Protein AF-I4H9C6-F1 (afdb_monomer)

pLDDT: mean 71.17, std 12.62, range [44.66, 88.62]

Foldseek 3Di:
DVVVVVVVQVPDPQRFPDKDKDKDWDDPDDPPDDCPPDDTDIDMDIDGHHDVPVVVVVVPPD

Mean predicted aligned error: 11.91 Å

Radius of gyration: 20.1 Å; Cα contacts (8 Å, |Δi|>4): 47; chains: 1; bounding box: 33×21×64 Å

Sequence (62 aa):
MANAIINKVKSLNEPADQVEVKFGIKMTVGLGAIIASGSADVNYEITLKWDNKEKNKQSSTQ

Secondary structure (DSSP, 8-state):
-HHHHHHHHHTSSS--SEEEEEEEEE----TT---SS---EEEEEEEEE---TTHHHHTT--

Solvent-accessible surface area (backbone atoms only — not comparable to full-atom values): 4258 Å² total; per-residue (Å²): 110,70,68,60,53,52,53,53,45,65,67,38,96,72,55,55,80,41,80,48,78,47,83,42,78,60,81,91,79,64,96,85,69,81,78,79,79,70,84,76,54,70,48,76,49,78,49,75,40,76,76,66,67,73,69,60,62,67,72,76,76,119

InterPro domains:
  IPR045794 Trypsin-co-occurring domain 1 [PF19493] (2-51)

Nearest PDB structures (foldseek):
  8xa0-assembly1_G  TM=5.819E-01  e=9.222E+00  Human alphaherpesvirus 3

Structure (mmCIF, N/CA/C/O backbone):
data_AF-I4H9C6-F1
#
_entry.id   AF-I4H9C6-F1
#
loop_
_atom_site.group_PDB
_atom_site.id
_atom_site.type_symbol
_atom_site.label_atom_id
_atom_site.label_alt_id
_atom_site.label_comp_id
_atom_site.label_asym_id
_atom_site.label_entity_id
_atom_site.l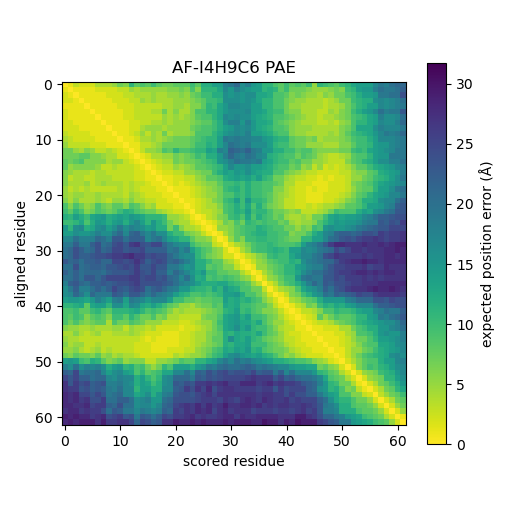abel_seq_id
_atom_site.pdbx_PDB_ins_code
_atom_site.Cartn_x
_atom_site.Cartn_y
_atom_site.Cartn_z
_atom_site.occupancy
_atom_site.B_iso_or_equiv
_atom_site.auth_seq_id
_atom_site.auth_comp_id
_atom_site.auth_asym_id
_atom_site.auth_atom_id
_atom_site.pdbx_PDB_model_num
ATOM 1 N N . MET A 1 1 ? -3.704 -4.601 -8.080 1.00 70.31 1 MET A N 1
ATOM 2 C CA . MET A 1 1 ? -2.921 -3.822 -7.094 1.00 70.31 1 MET A CA 1
ATOM 3 C C . MET A 1 1 ? -3.766 -3.399 -5.894 1.00 70.31 1 MET A C 1
ATOM 5 O O . MET A 1 1 ? -3.557 -3.968 -4.834 1.00 70.31 1 MET A O 1
ATOM 9 N N . ALA A 1 2 ? -4.757 -2.508 -6.039 1.00 75.62 2 ALA A N 1
ATOM 10 C CA . ALA A 1 2 ? -5.545 -1.995 -4.903 1.00 75.62 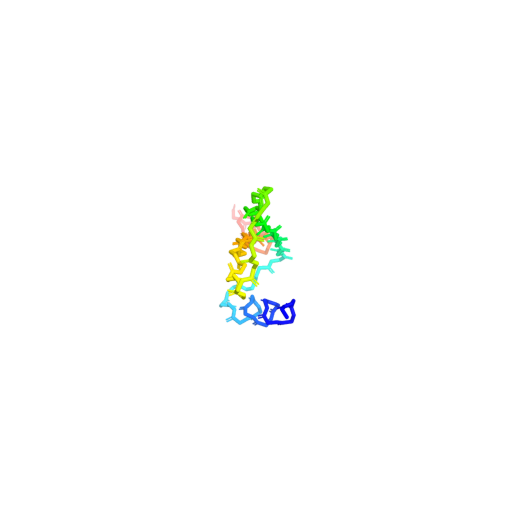2 ALA A CA 1
ATOM 11 C C . ALA A 1 2 ? -6.173 -3.088 -4.007 1.00 75.62 2 ALA A C 1
ATOM 13 O O . ALA A 1 2 ? -5.954 -3.082 -2.800 1.00 75.62 2 ALA A O 1
ATOM 14 N N . ASN A 1 3 ? -6.854 -4.089 -4.586 1.00 82.50 3 ASN A N 1
ATOM 15 C CA . ASN A 1 3 ? -7.440 -5.194 -3.806 1.00 82.50 3 ASN A CA 1
ATOM 16 C C . ASN A 1 3 ? -6.410 -6.005 -3.006 1.00 82.50 3 ASN A C 1
ATOM 18 O O . ASN A 1 3 ? -6.717 -6.464 -1.911 1.00 82.50 3 ASN A O 1
ATOM 22 N N . ALA A 1 4 ? -5.188 -6.170 -3.518 1.00 85.81 4 ALA A N 1
ATOM 23 C CA . ALA A 1 4 ? -4.137 -6.885 -2.795 1.00 85.81 4 ALA A CA 1
ATOM 24 C C . ALA A 1 4 ? -3.680 -6.101 -1.554 1.00 85.81 4 ALA A C 1
ATOM 26 O O . ALA A 1 4 ? -3.489 -6.692 -0.494 1.00 85.81 4 ALA A O 1
ATOM 27 N N . ILE A 1 5 ? -3.577 -4.771 -1.669 1.00 83.31 5 ILE A N 1
ATOM 28 C CA . ILE A 1 5 ? -3.248 -3.878 -0.549 1.00 83.31 5 ILE A CA 1
ATOM 29 C C . ILE A 1 5 ? -4.370 -3.917 0.495 1.00 83.31 5 ILE A C 1
ATOM 31 O O . ILE A 1 5 ? -4.102 -4.134 1.672 1.00 83.31 5 ILE A O 1
ATOM 35 N N . ILE A 1 6 ? -5.630 -3.802 0.064 1.00 83.75 6 ILE A N 1
ATOM 36 C CA . ILE A 1 6 ? -6.803 -3.856 0.952 1.00 83.75 6 ILE A CA 1
ATOM 37 C C . ILE A 1 6 ? -6.854 -5.182 1.717 1.00 83.75 6 ILE A C 1
ATOM 39 O O . ILE A 1 6 ? -7.029 -5.184 2.933 1.00 83.75 6 ILE A O 1
ATOM 43 N N . ASN A 1 7 ? -6.666 -6.308 1.028 1.00 85.69 7 ASN A N 1
ATOM 44 C CA . ASN A 1 7 ? -6.685 -7.625 1.662 1.00 85.69 7 ASN A CA 1
ATOM 45 C C . ASN A 1 7 ? -5.548 -7.780 2.680 1.00 85.69 7 ASN A C 1
ATOM 47 O O . ASN A 1 7 ? -5.765 -8.328 3.757 1.00 85.69 7 ASN A O 1
ATOM 51 N N . LYS A 1 8 ? -4.356 -7.251 2.375 1.00 83.19 8 LYS A N 1
ATOM 52 C CA . LYS A 1 8 ? -3.217 -7.273 3.297 1.00 83.19 8 LYS A CA 1
ATOM 53 C C . LYS A 1 8 ? -3.483 -6.426 4.544 1.00 83.19 8 LYS A C 1
ATOM 55 O O . LYS A 1 8 ? -3.239 -6.905 5.646 1.00 83.19 8 LYS A O 1
ATOM 60 N N . VAL A 1 9 ? -4.025 -5.217 4.389 1.00 84.00 9 VAL A N 1
ATOM 61 C CA . VAL A 1 9 ? -4.361 -4.341 5.526 1.00 84.00 9 VAL A CA 1
ATOM 62 C C . VAL A 1 9 ? -5.444 -4.964 6.404 1.00 84.00 9 VAL A C 1
ATOM 64 O O . VAL A 1 9 ? -5.309 -4.973 7.622 1.00 84.00 9 VAL A O 1
ATOM 67 N N . LYS A 1 10 ? -6.482 -5.551 5.800 1.00 79.75 10 LYS A N 1
ATOM 68 C CA . LYS A 1 10 ? -7.548 -6.250 6.534 1.00 79.75 10 LYS A CA 1
ATOM 69 C C . LYS A 1 10 ? -7.066 -7.501 7.269 1.00 79.75 10 LYS A C 1
ATOM 71 O O . LYS A 1 10 ? -7.714 -7.923 8.215 1.00 79.75 10 LYS A O 1
ATOM 76 N N . SER A 1 11 ? -5.957 -8.097 6.829 1.00 84.19 11 SER A N 1
ATOM 77 C CA . SER A 1 11 ? -5.352 -9.264 7.482 1.00 84.19 11 SER A CA 1
ATOM 78 C C . SER A 1 11 ? -4.454 -8.919 8.678 1.00 84.19 11 SER 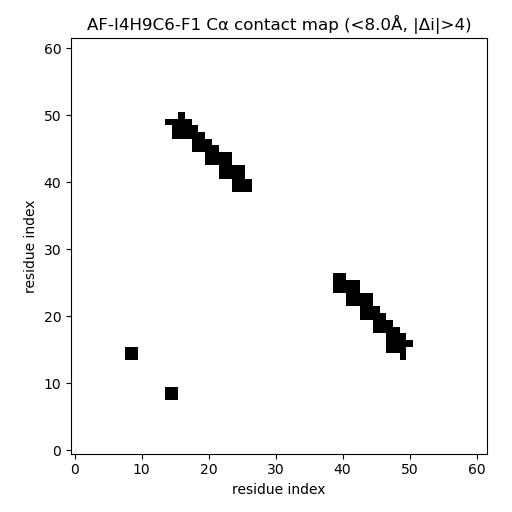A C 1
ATOM 80 O O . SER A 1 11 ? -3.937 -9.829 9.321 1.00 84.19 11 SER A O 1
ATOM 82 N N . LEU A 1 12 ? -4.231 -7.631 8.970 1.00 82.00 12 LEU A N 1
ATOM 83 C CA . LEU A 1 12 ? -3.481 -7.211 10.154 1.00 82.00 12 LEU A CA 1
ATOM 84 C C . LEU A 1 12 ? -4.304 -7.482 11.418 1.00 82.00 12 LEU A C 1
ATOM 86 O O . LEU A 1 12 ? -5.517 -7.297 11.426 1.00 82.00 12 LEU A O 1
ATOM 90 N N . ASN A 1 13 ? -3.626 -7.887 12.495 1.00 78.69 13 ASN A N 1
ATOM 91 C CA . ASN A 1 13 ? -4.266 -8.214 13.774 1.00 78.69 13 ASN A CA 1
ATOM 92 C C . ASN A 1 13 ? -5.035 -7.016 14.374 1.00 78.69 13 ASN A C 1
ATOM 94 O O . ASN A 1 13 ? -6.012 -7.196 15.091 1.00 78.69 13 ASN A O 1
ATOM 98 N N . GLU A 1 14 ? -4.604 -5.796 14.040 1.00 79.12 14 GLU A N 1
ATOM 99 C CA . GLU A 1 14 ? -5.334 -4.547 14.262 1.00 79.12 14 GLU A CA 1
ATOM 100 C C . GLU A 1 14 ? -5.472 -3.838 12.900 1.00 79.12 14 GLU A C 1
ATOM 102 O O . GLU A 1 14 ? -4.499 -3.241 12.413 1.00 79.12 14 GLU A O 1
ATOM 107 N N . PRO A 1 15 ? -6.624 -3.965 12.216 1.00 76.69 15 PRO A N 1
ATOM 108 C CA . PRO A 1 15 ? -6.817 -3.363 10.902 1.00 76.69 15 PRO A CA 1
ATOM 109 C C . PRO A 1 15 ? -6.789 -1.834 11.010 1.00 76.69 15 PRO A C 1
ATOM 111 O O . PRO A 1 15 ? -7.365 -1.258 11.926 1.00 76.69 15 PRO A O 1
ATOM 114 N N . ALA A 1 16 ? -6.108 -1.175 10.071 1.00 81.12 16 ALA A N 1
ATOM 115 C CA . ALA A 1 16 ? -6.014 0.284 10.043 1.00 81.12 16 ALA A CA 1
ATOM 116 C C . ALA A 1 16 ? -7.339 0.930 9.599 1.00 81.12 16 ALA A C 1
ATOM 118 O O . ALA A 1 16 ? -7.980 0.448 8.662 1.00 81.12 16 ALA A O 1
ATOM 119 N N . ASP A 1 17 ? -7.699 2.060 10.209 1.00 84.50 17 ASP A N 1
ATOM 120 C CA . ASP A 1 17 ? -8.911 2.828 9.886 1.00 84.50 17 ASP A CA 1
ATOM 121 C C . ASP A 1 17 ? -8.760 3.636 8.595 1.00 84.50 17 ASP A C 1
ATOM 123 O O . ASP A 1 17 ? -9.724 3.870 7.863 1.00 84.50 17 ASP A O 1
ATOM 127 N N . GLN A 1 18 ? -7.531 4.070 8.302 1.00 85.00 18 GLN A N 1
ATOM 128 C CA . GLN A 1 18 ? -7.191 4.748 7.057 1.00 85.00 18 GLN A CA 1
ATOM 129 C C . GLN A 1 18 ? -5.926 4.164 6.442 1.00 85.00 18 GLN A C 1
ATOM 131 O O . GLN A 1 18 ? -4.931 3.895 7.120 1.00 85.00 18 GLN A O 1
ATOM 136 N N . VAL A 1 19 ? -5.970 4.032 5.119 1.00 87.44 19 VAL A N 1
ATOM 137 C CA . VAL A 1 19 ? -4.856 3.593 4.284 1.00 87.44 19 VAL A CA 1
ATOM 138 C C . VAL A 1 19 ? -4.611 4.664 3.235 1.00 87.44 19 VAL A C 1
ATOM 140 O O . VAL A 1 19 ? -5.479 4.940 2.410 1.00 87.44 19 VAL A O 1
ATOM 143 N N . GLU A 1 20 ? -3.422 5.248 3.251 1.00 86.19 20 GLU A N 1
ATOM 144 C CA . GLU A 1 20 ? -2.951 6.172 2.226 1.00 86.19 20 GLU A CA 1
ATOM 145 C C . GLU A 1 20 ? -1.861 5.475 1.409 1.00 86.19 20 GLU A C 1
ATOM 147 O O . GLU A 1 20 ? -0.914 4.918 1.963 1.00 86.19 20 GLU A O 1
ATOM 152 N N . VAL A 1 21 ? -2.003 5.477 0.083 1.00 84.50 21 VAL A N 1
ATOM 153 C CA . VAL A 1 21 ? -1.049 4.845 -0.835 1.00 84.50 21 VAL A CA 1
ATOM 154 C C . VAL A 1 21 ? -0.531 5.900 -1.801 1.00 84.50 21 VAL A C 1
ATOM 156 O O . VAL A 1 21 ? -1.315 6.497 -2.539 1.00 84.50 21 VAL A O 1
ATOM 159 N N . LYS A 1 22 ? 0.786 6.106 -1.827 1.00 84.25 22 LYS A N 1
ATOM 160 C CA . LYS A 1 22 ? 1.460 6.983 -2.786 1.00 84.25 22 LYS A CA 1
ATOM 161 C C . LYS A 1 22 ? 2.258 6.155 -3.778 1.00 84.25 22 LYS A C 1
ATOM 163 O O . LYS A 1 22 ? 3.091 5.330 -3.405 1.00 84.25 22 LYS A O 1
ATOM 168 N N . PHE A 1 23 ? 2.008 6.422 -5.051 1.00 80.94 23 PHE A N 1
ATOM 169 C CA . PHE A 1 23 ? 2.685 5.794 -6.174 1.00 80.94 23 PHE A CA 1
ATOM 170 C C . PHE A 1 23 ? 3.715 6.774 -6.740 1.00 80.94 23 PHE A C 1
ATOM 172 O O . PHE A 1 23 ? 3.351 7.848 -7.211 1.00 80.94 23 PHE A O 1
ATOM 179 N N . GLY A 1 24 ? 4.996 6.420 -6.687 1.00 72.25 24 GLY A N 1
ATOM 180 C CA . GLY A 1 24 ? 6.087 7.150 -7.324 1.00 72.25 24 GLY A CA 1
ATOM 181 C C . GLY A 1 24 ? 6.608 6.377 -8.528 1.00 72.25 24 GLY A C 1
ATOM 182 O O . GLY A 1 24 ? 7.090 5.259 -8.385 1.00 72.25 24 GLY A O 1
ATOM 183 N N . ILE A 1 25 ? 6.545 6.967 -9.718 1.00 68.44 25 ILE A N 1
ATOM 184 C CA . ILE A 1 25 ? 7.133 6.385 -10.930 1.00 68.44 25 ILE A CA 1
ATOM 185 C C . ILE A 1 25 ? 8.390 7.191 -11.249 1.00 68.44 25 ILE A C 1
ATOM 187 O O . ILE A 1 25 ? 8.300 8.396 -11.481 1.00 68.44 25 ILE A O 1
ATOM 191 N N . LYS A 1 26 ? 9.565 6.553 -11.249 1.00 63.75 26 LYS A N 1
ATOM 192 C CA . LYS A 1 26 ? 10.807 7.195 -11.697 1.00 63.75 26 LYS A CA 1
ATOM 193 C C . LYS A 1 26 ? 11.106 6.743 -13.124 1.00 63.75 26 LYS A C 1
ATOM 195 O O . LYS A 1 26 ? 11.532 5.616 -13.340 1.00 63.75 26 LYS A O 1
ATOM 200 N N . MET A 1 27 ? 10.881 7.622 -14.101 1.00 63.41 27 MET A N 1
ATOM 201 C CA . MET A 1 27 ? 11.307 7.393 -15.486 1.00 63.41 27 MET A CA 1
ATOM 202 C C . MET A 1 27 ? 12.578 8.186 -15.776 1.00 63.41 27 MET A C 1
ATOM 204 O O . MET A 1 27 ? 12.534 9.396 -15.983 1.00 63.41 27 MET A O 1
ATOM 208 N N . THR A 1 28 ? 13.713 7.494 -15.815 1.00 58.69 28 THR A N 1
ATOM 209 C CA . THR A 1 28 ? 14.975 8.065 -16.293 1.00 58.69 28 THR A CA 1
ATOM 210 C C . THR A 1 28 ? 15.062 7.818 -17.797 1.00 58.69 28 THR A C 1
ATOM 212 O O . THR A 1 28 ? 15.523 6.765 -18.228 1.00 58.69 28 THR A O 1
ATOM 215 N N . VAL A 1 29 ? 14.566 8.752 -18.613 1.00 59.75 29 VAL A N 1
ATOM 216 C CA . VAL A 1 29 ? 14.667 8.667 -20.081 1.00 59.75 29 VAL A CA 1
ATOM 217 C C . VAL A 1 29 ? 15.610 9.760 -20.574 1.00 59.75 29 VAL A C 1
ATOM 219 O O . VAL A 1 29 ? 15.314 10.945 -20.451 1.00 59.75 29 VAL A O 1
ATOM 222 N N . GLY A 1 30 ? 16.767 9.358 -21.099 1.00 59.19 30 GLY A N 1
ATOM 223 C CA . GLY A 1 30 ? 17.690 10.250 -21.801 1.00 59.19 30 GLY A CA 1
ATOM 224 C C . GLY A 1 30 ? 17.322 10.358 -23.282 1.00 59.19 30 GLY A C 1
ATOM 225 O O . GLY A 1 30 ? 16.894 9.373 -23.888 1.00 59.19 30 GLY A O 1
ATOM 226 N N . LEU A 1 31 ? 17.501 11.541 -23.878 1.00 49.91 31 LEU A N 1
ATOM 227 C CA . LEU A 1 31 ? 17.348 11.747 -25.322 1.00 49.91 31 LEU A CA 1
ATOM 228 C C . LEU A 1 31 ? 18.304 10.802 -26.079 1.00 49.91 31 LEU A C 1
ATOM 230 O O . LEU A 1 31 ? 19.518 10.940 -25.963 1.00 49.91 31 LEU A O 1
ATOM 234 N N . GLY A 1 32 ? 17.755 9.839 -26.831 1.00 60.25 32 GLY A N 1
ATOM 235 C CA . GLY A 1 32 ? 18.520 8.909 -27.679 1.00 60.25 32 GLY A CA 1
ATOM 236 C C . GLY A 1 32 ? 18.636 7.456 -27.191 1.00 60.25 32 GLY A C 1
ATOM 237 O O . GLY A 1 32 ? 19.294 6.658 -27.854 1.00 60.25 32 GLY A O 1
ATOM 238 N N . ALA A 1 33 ? 18.010 7.070 -26.075 1.00 63.12 33 ALA A N 1
ATOM 239 C CA . ALA A 1 33 ? 18.051 5.683 -25.598 1.00 63.12 33 ALA A CA 1
ATOM 240 C C . ALA A 1 33 ? 17.068 4.762 -26.357 1.00 63.12 33 ALA A C 1
ATOM 242 O O . ALA A 1 33 ? 15.866 5.027 -26.396 1.00 63.12 33 ALA A O 1
ATOM 243 N N . ILE A 1 34 ? 17.558 3.641 -26.910 1.00 61.91 34 ILE A N 1
ATOM 244 C CA . ILE A 1 34 ? 16.713 2.536 -27.398 1.00 61.91 34 ILE A CA 1
ATOM 245 C C . ILE A 1 34 ? 16.308 1.687 -26.186 1.00 61.91 34 ILE A C 1
ATOM 247 O O . ILE A 1 34 ? 17.154 1.057 -25.553 1.00 61.91 34 ILE A O 1
ATOM 251 N N . ILE A 1 35 ? 15.016 1.685 -25.841 1.00 58.44 35 ILE A N 1
ATOM 252 C CA . ILE A 1 35 ? 14.488 0.940 -24.689 1.00 58.44 35 ILE A CA 1
ATOM 253 C C . ILE A 1 35 ? 14.402 -0.550 -25.047 1.00 58.44 35 ILE A C 1
ATOM 255 O O . ILE A 1 35 ? 13.373 -1.037 -25.510 1.00 58.44 35 ILE A O 1
ATOM 259 N N . ALA A 1 36 ? 15.482 -1.293 -24.813 1.00 61.38 36 ALA A N 1
ATOM 260 C CA . ALA A 1 36 ? 15.449 -2.752 -24.773 1.00 61.38 36 ALA A CA 1
ATOM 261 C C . ALA A 1 36 ? 14.814 -3.182 -23.440 1.00 61.38 36 ALA A C 1
ATOM 263 O O . ALA A 1 36 ? 15.526 -3.443 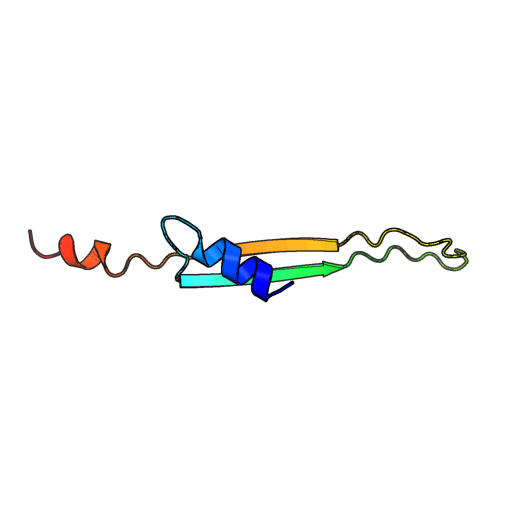-22.481 1.00 61.38 36 ALA A O 1
ATOM 264 N N . SER A 1 37 ? 13.477 -3.133 -23.346 1.00 60.41 37 SER A N 1
ATOM 265 C CA . SER A 1 37 ? 12.693 -3.547 -22.163 1.00 60.41 37 SER A CA 1
ATOM 266 C C . SER A 1 37 ? 13.337 -3.150 -20.822 1.00 60.41 37 SER A C 1
ATOM 268 O O . SER A 1 37 ? 13.858 -3.991 -20.093 1.00 60.41 37 SER A O 1
ATOM 270 N N . GLY A 1 38 ? 13.347 -1.851 -20.514 1.00 55.88 38 GLY A N 1
ATOM 271 C CA . GLY A 1 38 ? 13.838 -1.355 -19.229 1.00 55.88 38 GLY A CA 1
ATOM 272 C C . GLY A 1 38 ? 12.852 -1.675 -18.106 1.00 55.88 38 GLY A C 1
ATOM 273 O O . GLY A 1 38 ? 11.663 -1.375 -18.224 1.00 55.88 38 GLY A O 1
ATOM 274 N N . SER A 1 39 ? 13.339 -2.269 -17.018 1.00 56.41 39 SER A N 1
ATOM 275 C CA . SER A 1 39 ? 12.584 -2.396 -15.771 1.00 56.41 39 SER A CA 1
ATOM 276 C C . SER A 1 39 ? 12.187 -1.001 -15.289 1.00 56.41 39 SER A C 1
ATOM 278 O O . SER A 1 39 ? 13.049 -0.165 -15.031 1.00 56.41 39 SER A O 1
ATOM 280 N N . ALA A 1 40 ? 10.887 -0.722 -15.209 1.00 60.31 40 ALA A N 1
ATOM 281 C CA . ALA A 1 40 ? 10.406 0.511 -14.604 1.00 60.31 40 ALA A CA 1
ATOM 282 C C . ALA A 1 40 ? 10.564 0.403 -13.083 1.00 60.31 40 ALA A C 1
ATOM 284 O O . ALA A 1 40 ? 9.911 -0.431 -12.452 1.00 60.31 40 ALA A O 1
ATOM 285 N N . ASP A 1 41 ? 11.407 1.250 -12.495 1.00 62.59 41 ASP A N 1
ATOM 286 C CA . ASP A 1 41 ? 11.488 1.373 -11.045 1.00 62.59 41 ASP A CA 1
ATOM 28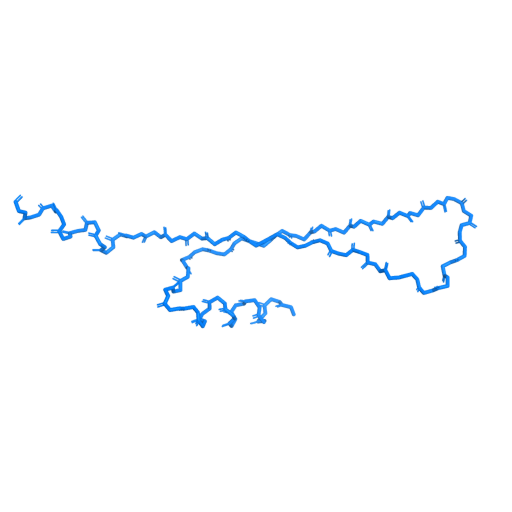7 C C . ASP A 1 41 ? 10.247 2.112 -10.535 1.00 62.59 41 ASP A C 1
ATOM 289 O O . ASP A 1 41 ? 10.058 3.316 -10.756 1.00 62.59 41 ASP A O 1
ATOM 293 N N . VAL A 1 42 ? 9.375 1.372 -9.849 1.00 67.31 42 VAL A N 1
ATOM 294 C CA . VAL A 1 42 ? 8.200 1.932 -9.181 1.00 67.31 42 VAL A CA 1
ATOM 295 C C . VAL A 1 42 ? 8.444 1.946 -7.681 1.00 67.31 42 VAL A C 1
ATOM 297 O O . VAL A 1 42 ? 8.706 0.914 -7.067 1.00 67.31 42 VAL A O 1
ATOM 300 N N . ASN A 1 43 ? 8.335 3.127 -7.088 1.00 73.75 43 ASN A N 1
ATOM 301 C CA . ASN A 1 43 ? 8.386 3.328 -5.652 1.00 73.75 43 ASN A CA 1
ATOM 302 C C . ASN A 1 43 ? 6.957 3.400 -5.100 1.00 73.75 43 ASN A C 1
ATOM 304 O O . ASN A 1 43 ? 6.129 4.141 -5.627 1.00 73.75 43 ASN A O 1
ATOM 308 N N . TYR A 1 44 ? 6.666 2.671 -4.026 1.00 73.56 44 TYR A N 1
ATOM 309 C CA . TYR A 1 44 ? 5.368 2.724 -3.351 1.00 73.56 44 TYR A CA 1
ATOM 310 C C . TYR A 1 44 ? 5.587 3.084 -1.885 1.00 73.56 44 TYR A C 1
ATOM 312 O O . TYR A 1 44 ? 6.389 2.448 -1.207 1.00 73.56 44 TYR A O 1
ATOM 320 N N . GLU A 1 45 ? 4.854 4.075 -1.388 1.00 81.50 45 GLU A N 1
ATOM 321 C CA . GLU A 1 45 ? 4.800 4.414 0.035 1.00 81.50 45 GLU A CA 1
ATOM 322 C C . GLU A 1 45 ? 3.379 4.146 0.536 1.00 81.50 45 GLU A C 1
ATOM 324 O O . GLU A 1 45 ? 2.407 4.624 -0.051 1.00 81.50 45 GLU A O 1
ATOM 329 N N . ILE A 1 46 ? 3.250 3.352 1.599 1.00 83.38 46 ILE A N 1
ATOM 330 C CA . ILE A 1 46 ? 1.962 3.024 2.220 1.00 83.38 46 ILE A CA 1
ATOM 331 C C . ILE A 1 46 ? 1.983 3.574 3.643 1.00 83.38 46 ILE A C 1
ATOM 333 O O . ILE A 1 46 ? 2.812 3.162 4.451 1.00 83.38 46 ILE A O 1
ATOM 337 N N . THR A 1 47 ? 1.056 4.477 3.951 1.00 87.88 47 THR A N 1
ATOM 338 C CA . THR A 1 47 ? 0.843 5.005 5.302 1.00 87.88 47 THR A CA 1
ATOM 339 C C . THR A 1 47 ? -0.451 4.431 5.868 1.00 87.88 47 THR A C 1
ATOM 341 O O . THR A 1 47 ? -1.514 4.552 5.261 1.00 87.88 47 THR A O 1
ATOM 344 N N . LEU A 1 48 ? -0.364 3.814 7.045 1.00 87.62 48 LEU A N 1
ATOM 345 C CA . LEU A 1 48 ? -1.503 3.284 7.797 1.00 87.62 48 LEU A CA 1
ATOM 346 C C . LEU A 1 48 ? -1.751 4.171 9.019 1.00 87.62 48 LEU A C 1
ATOM 348 O O . LEU A 1 48 ? -0.795 4.575 9.682 1.00 87.62 48 LEU A O 1
ATOM 352 N N . LYS A 1 49 ? -3.016 4.482 9.312 1.00 88.62 49 LYS A N 1
ATOM 353 C CA . LYS A 1 49 ? -3.407 5.247 10.505 1.00 88.62 49 LYS A CA 1
ATOM 354 C C . LYS A 1 49 ? -4.443 4.466 11.308 1.00 88.62 49 LYS A C 1
ATOM 356 O O . LYS A 1 49 ? -5.397 3.943 10.732 1.00 88.62 49 LYS A O 1
ATOM 361 N N . TRP A 1 50 ? -4.248 4.446 12.623 1.00 87.94 50 TRP A N 1
ATOM 362 C CA . TRP A 1 50 ? -5.163 3.872 13.607 1.00 87.94 50 TRP A CA 1
ATOM 363 C C . TRP A 1 50 ? -5.721 4.997 14.473 1.00 87.94 50 TRP A C 1
ATOM 365 O O . TRP A 1 50 ? -4.961 5.824 14.981 1.00 87.94 50 TRP A O 1
ATOM 375 N N . ASP A 1 51 ? -7.033 5.026 14.650 1.00 81.06 51 ASP A N 1
ATOM 37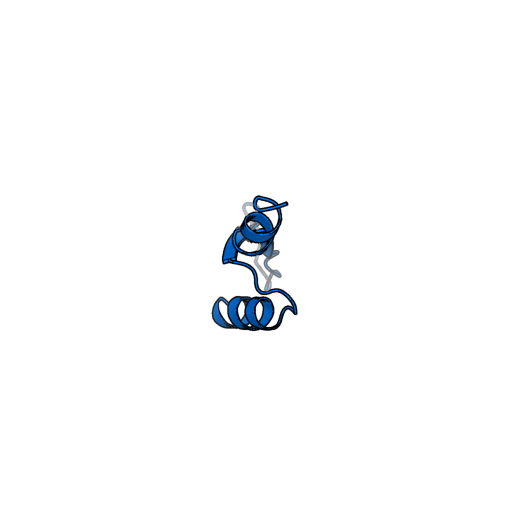6 C CA . ASP A 1 51 ? -7.739 5.972 15.502 1.00 81.06 51 ASP A CA 1
ATOM 377 C C . ASP A 1 51 ? -8.382 5.192 16.657 1.00 81.06 51 ASP A C 1
ATOM 379 O O . ASP A 1 51 ? -9.480 4.649 16.559 1.00 81.06 51 ASP A O 1
ATOM 383 N N . ASN A 1 52 ? -7.659 5.096 17.777 1.00 68.81 52 ASN A N 1
ATOM 384 C CA . ASN A 1 52 ? -8.029 4.306 18.959 1.00 68.81 52 ASN A CA 1
ATOM 385 C C . ASN A 1 52 ? -9.182 4.950 19.775 1.00 68.81 52 ASN A C 1
ATOM 387 O O . ASN A 1 52 ? -9.114 5.077 21.002 1.00 68.81 52 ASN A O 1
ATOM 391 N N . LYS A 1 53 ? -10.271 5.377 19.118 1.00 63.28 53 LYS A N 1
ATOM 392 C CA . LYS A 1 53 ? 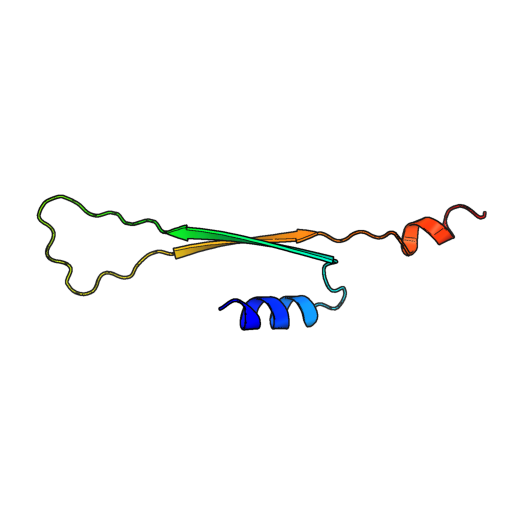-11.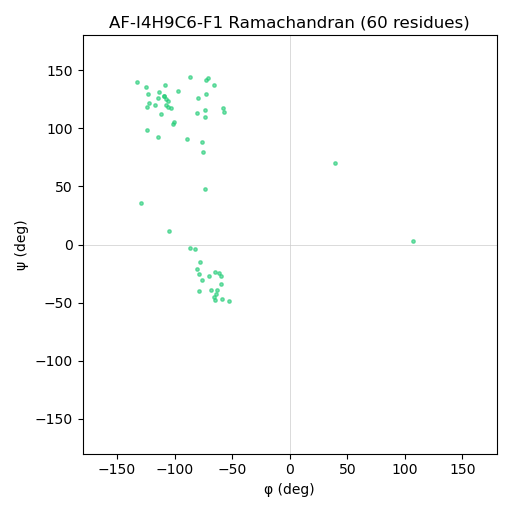432 6.012 19.777 1.00 63.28 53 LYS A CA 1
ATOM 393 C C . LYS A 1 53 ? -12.124 5.096 20.784 1.00 63.28 53 LYS A C 1
ATOM 395 O O . LYS A 1 53 ? -12.763 5.596 21.706 1.00 63.28 53 LYS A O 1
ATOM 400 N N . GLU A 1 54 ? -11.990 3.781 20.632 1.00 59.56 54 GLU A N 1
ATOM 401 C CA . GLU A 1 54 ? -12.565 2.789 21.548 1.00 59.56 54 GLU A CA 1
ATOM 402 C C . GLU A 1 54 ? -11.725 2.643 22.831 1.00 59.56 54 GLU A C 1
ATOM 404 O O . GLU A 1 54 ? -12.285 2.623 23.925 1.00 59.56 54 GLU A O 1
ATOM 409 N N . LYS A 1 55 ? -10.382 2.663 22.745 1.00 55.53 55 LYS A N 1
ATOM 410 C CA . LYS A 1 55 ? -9.508 2.590 23.935 1.00 55.53 55 LYS A CA 1
ATOM 411 C C . LYS A 1 55 ? -9.535 3.855 24.795 1.00 55.53 55 LYS A C 1
ATOM 413 O O . LYS A 1 55 ? -9.350 3.767 26.003 1.00 55.53 55 LYS A O 1
ATOM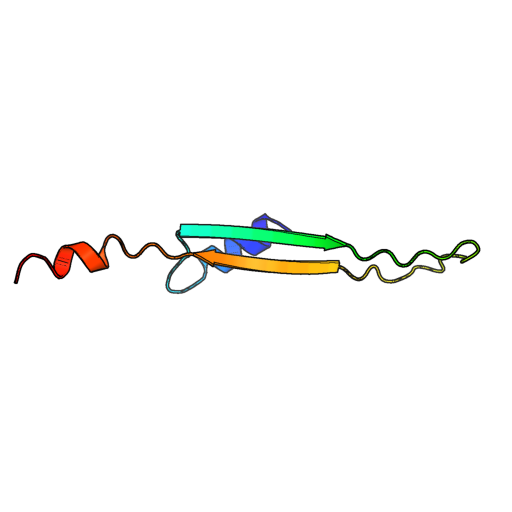 418 N N . ASN A 1 56 ? -9.819 5.015 24.203 1.00 54.06 56 ASN A N 1
ATOM 419 C CA . ASN A 1 56 ? -9.871 6.285 24.935 1.00 54.06 56 ASN A CA 1
ATOM 420 C C . ASN A 1 56 ? -11.161 6.504 25.748 1.00 54.06 56 ASN A C 1
ATOM 422 O O . ASN A 1 56 ? -11.171 7.361 26.625 1.00 54.06 56 ASN A O 1
ATOM 426 N N . LYS A 1 57 ? -12.240 5.741 25.517 1.00 53.59 57 LYS A N 1
ATOM 427 C CA . LYS A 1 57 ? -13.486 5.868 26.306 1.00 53.59 57 LYS A CA 1
ATOM 428 C C . LYS A 1 57 ? -13.435 5.138 27.655 1.00 53.59 57 LYS A C 1
ATOM 430 O O . LYS A 1 57 ? -14.180 5.494 28.562 1.00 53.59 57 LYS A O 1
ATOM 435 N N . GLN A 1 58 ? -12.547 4.153 27.809 1.00 51.59 58 GLN A N 1
ATOM 436 C CA . GLN A 1 58 ? -12.393 3.382 29.051 1.00 51.59 58 GLN A CA 1
ATOM 437 C C . GLN A 1 58 ? -11.589 4.150 30.124 1.00 51.59 58 GLN A C 1
ATOM 439 O O . GLN A 1 58 ? -11.777 3.917 31.314 1.00 51.59 58 GLN A O 1
ATOM 444 N N . SER A 1 59 ? -10.722 5.089 29.728 1.00 55.25 59 SER A N 1
ATOM 445 C CA . SER A 1 59 ? -9.843 5.841 30.643 1.00 55.25 59 SER A CA 1
ATOM 446 C C . SER A 1 59 ? -10.476 7.095 31.257 1.00 55.25 59 SER A C 1
ATOM 448 O O . SER A 1 59 ? -9.834 7.756 32.064 1.00 55.25 59 SER A O 1
ATOM 450 N N . SER A 1 60 ? -11.715 7.441 30.892 1.00 56.34 60 SER A N 1
ATOM 451 C CA . SER A 1 60 ? -12.411 8.641 31.395 1.00 56.34 60 SER A CA 1
ATOM 452 C C . SER A 1 60 ? -13.494 8.344 32.441 1.00 56.34 60 SER A C 1
ATOM 454 O O . SER A 1 60 ? -14.282 9.229 32.754 1.00 56.34 60 SER A O 1
ATOM 456 N N . THR A 1 61 ? -13.549 7.116 32.975 1.00 52.38 61 THR A N 1
ATOM 457 C CA . THR A 1 61 ? -14.488 6.740 34.056 1.00 52.38 61 THR A CA 1
ATOM 458 C C . THR A 1 61 ? -13.792 6.039 35.234 1.00 52.38 61 THR A C 1
ATOM 460 O O . THR A 1 61 ? -14.357 5.125 35.832 1.00 52.38 61 THR A O 1
ATOM 463 N N . GLN A 1 62 ? -12.563 6.442 35.568 1.00 44.66 62 GLN A N 1
ATOM 464 C CA . GLN A 1 62 ? -11.950 6.138 36.869 1.00 44.66 62 GLN A CA 1
ATOM 465 C C . GLN A 1 62 ? -11.681 7.427 37.631 1.00 44.66 62 GLN A C 1
ATOM 467 O O . GLN A 1 62 ? -11.188 8.380 36.987 1.00 44.66 62 GLN A O 1
#

Organism: NCBI:txid1160283